Protein AF-A0A315A3I0-F1 (afdb_monomer_lite)

InterPro domains:
  IPR008630 Glycosyltransferase 34 [PF05637] (79-125)
  IPR008630 Glycosyltransferase 34 [PTHR31311] (45-131)

Organism: NCBI:txid2094558

Radius of gyration: 23.7 Å; chains: 1; bounding box: 57×62×40 Å

Secondary structure (DSSP, 8-state):
-HHHHHHHHHHHH-TTS-GGGTT----S-SS--GGG------GGG-TT----TTSS---SHHHHHHHHHHH-HHHHSSS---EEEEE--SSPPSSTTHHHHHHHHHHHHHHHHHHHT-EEEEE-S-S-GGG---

Sequence (134 aa):
MALSLVWALLTFINPSASIDNIITWSTGGCGPDLGSDQSKPTFYDDPNLNYAFGEEPMKDWDLKRKEWLKLHPSFAASEEKVLLVTGSQPNVCKNPVGDHLQLMLFKNKVDYCRIHGHVIFYNNVLLNQKGTGS

Structure (mmCIF, N/CA/C/O backbone):
data_AF-A0A315A3I0-F1
#
_entry.id   AF-A0A315A3I0-F1
#
loop_
_atom_site.group_PDB
_atom_site.id
_atom_site.type_symbol
_atom_site.label_atom_id
_atom_site.label_alt_id
_atom_site.label_comp_id
_atom_site.label_asym_id
_atom_site.label_entity_id
_atom_site.label_seq_id
_atom_site.pdbx_PDB_ins_code
_atom_site.Cartn_x
_atom_site.Cartn_y
_atom_site.Cartn_z
_atom_site.occupancy
_atom_site.B_iso_or_equiv
_atom_site.auth_seq_id
_atom_site.auth_comp_id
_atom_site.auth_asym_id
_atom_site.auth_atom_id
_atom_site.pdbx_PDB_model_num
ATOM 1 N N . MET A 1 1 ? 34.969 -39.189 -12.396 1.00 59.34 1 MET A N 1
ATOM 2 C CA . MET A 1 1 ? 34.058 -38.101 -12.825 1.00 59.34 1 MET A CA 1
ATOM 3 C C . MET A 1 1 ? 32.671 -38.579 -13.268 1.00 59.34 1 MET A C 1
ATOM 5 O O . MET A 1 1 ? 31.729 -37.834 -13.062 1.00 59.34 1 MET A O 1
ATOM 9 N N . ALA A 1 2 ? 32.489 -39.804 -13.787 1.00 57.84 2 ALA A N 1
ATOM 10 C CA . ALA A 1 2 ? 31.156 -40.306 -14.167 1.00 57.84 2 ALA A CA 1
ATOM 11 C C . ALA A 1 2 ? 30.232 -40.642 -12.970 1.00 57.84 2 ALA A C 1
ATOM 13 O O . ALA A 1 2 ? 29.044 -40.348 -13.012 1.00 57.84 2 ALA A O 1
ATOM 14 N N . LEU A 1 3 ? 30.775 -41.169 -11.864 1.00 51.34 3 LEU A N 1
ATOM 15 C CA . LEU A 1 3 ? 29.993 -41.526 -10.664 1.00 51.34 3 LEU A CA 1
ATOM 16 C C . LEU A 1 3 ? 29.330 -40.319 -9.970 1.00 51.34 3 LEU A C 1
ATOM 18 O O . LEU A 1 3 ? 28.240 -40.451 -9.425 1.00 51.34 3 LEU A O 1
ATOM 22 N N . SER A 1 4 ? 29.943 -39.131 -10.043 1.00 58.16 4 SER A N 1
ATOM 23 C CA . SER A 1 4 ? 29.395 -37.908 -9.433 1.00 58.16 4 SER A CA 1
ATOM 24 C C . SER A 1 4 ? 28.183 -37.359 -10.194 1.00 58.16 4 SER A C 1
ATOM 26 O O . SER A 1 4 ? 27.283 -36.792 -9.583 1.00 58.16 4 SER A O 1
ATOM 28 N N . LEU A 1 5 ? 28.142 -37.544 -11.520 1.00 59.03 5 LEU A N 1
ATOM 29 C CA . LEU A 1 5 ? 27.024 -37.114 -12.366 1.00 59.03 5 LEU A CA 1
ATOM 30 C C . LEU A 1 5 ? 25.819 -38.049 -12.225 1.00 59.03 5 LEU A C 1
ATOM 32 O O . LEU A 1 5 ? 24.686 -37.582 -12.187 1.00 59.03 5 LEU A O 1
ATOM 36 N N . VAL A 1 6 ? 26.060 -39.355 -12.079 1.00 63.19 6 VAL A N 1
ATOM 37 C CA . VAL A 1 6 ? 24.994 -40.340 -11.838 1.00 63.19 6 VAL A CA 1
ATOM 38 C C . VAL A 1 6 ? 24.330 -40.102 -10.480 1.00 63.19 6 VAL A C 1
ATOM 40 O O . VAL A 1 6 ? 23.108 -40.151 -10.388 1.00 63.19 6 VAL A O 1
ATOM 43 N N . TRP A 1 7 ? 25.100 -39.761 -9.440 1.00 56.69 7 TRP A N 1
ATOM 44 C CA . TRP A 1 7 ? 24.525 -39.447 -8.128 1.00 56.69 7 TRP A CA 1
ATOM 45 C C . TRP A 1 7 ? 23.700 -38.151 -8.139 1.00 56.69 7 TRP A C 1
ATOM 47 O O . TRP A 1 7 ? 22.605 -38.124 -7.582 1.00 56.69 7 TRP A O 1
ATOM 57 N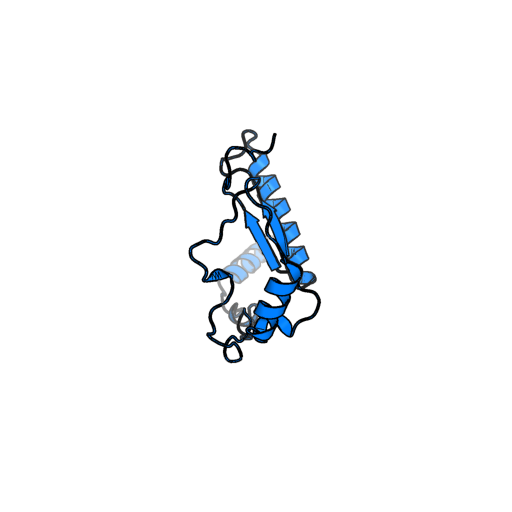 N . ALA A 1 8 ? 24.166 -37.122 -8.856 1.00 61.97 8 ALA A N 1
ATOM 58 C CA . ALA A 1 8 ? 23.410 -35.885 -9.048 1.00 61.97 8 ALA A CA 1
ATOM 59 C C . ALA A 1 8 ? 22.112 -36.106 -9.852 1.00 61.97 8 ALA A C 1
ATOM 61 O O . ALA A 1 8 ? 21.084 -35.516 -9.531 1.00 61.97 8 ALA A O 1
ATOM 62 N N . LEU A 1 9 ? 22.110 -36.990 -10.858 1.00 59.50 9 LEU A N 1
ATOM 63 C CA . LEU A 1 9 ? 20.886 -37.353 -11.587 1.00 59.50 9 LEU A CA 1
ATOM 64 C C . LEU A 1 9 ? 19.908 -38.173 -10.734 1.00 59.50 9 LEU A C 1
ATOM 66 O O . LEU A 1 9 ? 18.699 -37.983 -10.845 1.00 59.50 9 LEU A O 1
ATOM 70 N N . LEU A 1 10 ? 20.401 -39.037 -9.844 1.00 56.16 10 LEU A N 1
ATOM 71 C CA . LEU A 1 10 ? 19.547 -39.825 -8.948 1.00 56.16 10 LEU A CA 1
ATOM 72 C C . LEU A 1 10 ? 18.834 -38.959 -7.895 1.00 56.16 10 LEU A C 1
ATOM 74 O O . LEU A 1 10 ? 17.729 -39.311 -7.486 1.00 56.16 10 LEU A O 1
ATOM 78 N N . THR A 1 11 ? 19.387 -37.798 -7.518 1.00 56.81 11 THR A N 1
ATOM 79 C CA . THR A 1 11 ? 18.670 -36.826 -6.668 1.00 56.81 11 THR A CA 1
ATOM 80 C C . THR A 1 11 ? 17.522 -36.106 -7.384 1.00 56.81 11 THR A C 1
ATOM 82 O O . THR A 1 11 ? 16.619 -35.621 -6.711 1.00 56.81 11 THR A O 1
ATOM 85 N N . PHE A 1 12 ? 17.495 -36.074 -8.724 1.00 58.22 12 PHE A N 1
ATOM 86 C CA . PHE A 1 12 ? 16.367 -35.510 -9.487 1.00 58.22 12 PHE A CA 1
ATOM 87 C C . PHE A 1 12 ? 15.210 -36.500 -9.689 1.00 58.22 12 PHE A C 1
ATOM 89 O O . PHE A 1 12 ? 14.087 -36.072 -9.940 1.00 58.22 12 PHE A O 1
ATOM 96 N N . ILE A 1 13 ? 15.461 -37.810 -9.587 1.00 59.78 13 ILE A N 1
ATOM 97 C CA . ILE A 1 13 ? 14.469 -38.863 -9.884 1.00 59.78 13 ILE A CA 1
ATOM 98 C C . ILE A 1 13 ? 13.759 -39.359 -8.608 1.00 59.78 13 ILE A C 1
ATOM 100 O O . ILE A 1 13 ? 12.801 -40.121 -8.695 1.00 59.78 13 ILE A O 1
ATOM 104 N N . ASN A 1 14 ? 14.174 -38.907 -7.418 1.00 50.38 14 ASN A N 1
ATOM 105 C CA . ASN A 1 14 ? 13.582 -39.333 -6.150 1.00 50.38 14 ASN A CA 1
ATOM 106 C C . ASN A 1 14 ? 12.799 -38.187 -5.473 1.00 50.38 14 ASN A C 1
ATOM 108 O O . ASN A 1 14 ? 13.341 -37.499 -4.606 1.00 50.38 14 ASN A O 1
ATOM 112 N N . PRO A 1 15 ? 11.519 -37.958 -5.825 1.00 52.09 15 PRO A N 1
ATOM 113 C CA . PRO A 1 15 ? 10.687 -36.911 -5.233 1.00 52.09 15 PRO A CA 1
ATOM 114 C C . PRO A 1 15 ? 10.131 -37.326 -3.858 1.00 52.09 15 PRO A C 1
ATOM 116 O O . PRO A 1 15 ? 9.033 -36.926 -3.487 1.00 52.09 15 PRO A O 1
ATOM 119 N N . SER A 1 16 ? 10.848 -38.159 -3.094 1.00 52.62 16 SER A N 1
ATOM 120 C CA . SER A 1 16 ? 10.403 -38.604 -1.767 1.00 52.62 16 SER A CA 1
ATOM 121 C C . SER A 1 16 ? 10.894 -37.706 -0.629 1.00 52.62 16 SER A C 1
ATOM 123 O O . SER A 1 16 ? 10.594 -37.974 0.534 1.00 52.62 16 SER A O 1
ATOM 125 N N . ALA A 1 17 ? 11.631 -36.633 -0.928 1.00 47.06 17 ALA A N 1
ATOM 126 C CA . ALA A 1 17 ? 11.750 -35.527 0.009 1.00 47.06 17 ALA A CA 1
ATOM 127 C C . ALA A 1 17 ? 10.414 -34.779 -0.022 1.00 47.06 17 ALA A C 1
ATOM 129 O O . ALA A 1 17 ? 10.218 -33.898 -0.851 1.00 47.06 17 ALA A O 1
ATOM 130 N N . SER A 1 18 ? 9.490 -35.220 0.834 1.00 51.19 18 SER A N 1
ATOM 131 C CA . SER A 1 18 ? 8.208 -34.590 1.146 1.00 51.19 18 SER A CA 1
ATOM 132 C C . SER A 1 18 ? 8.353 -33.063 1.169 1.00 51.19 18 SER A C 1
ATOM 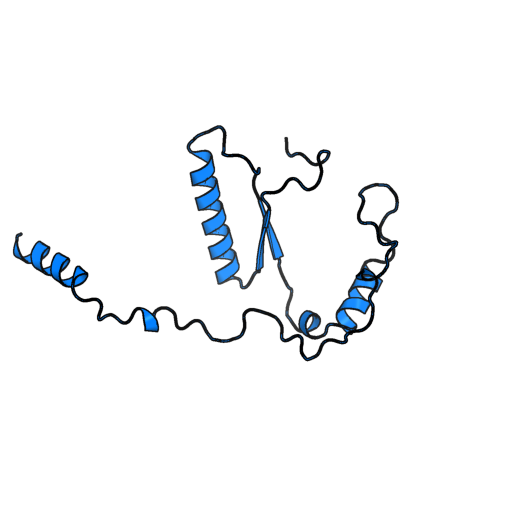134 O O . SER A 1 18 ? 8.775 -32.468 2.162 1.00 51.19 18 SER A O 1
ATOM 136 N N . ILE A 1 19 ? 8.029 -32.431 0.036 1.00 50.25 19 ILE A N 1
ATOM 137 C CA . ILE A 1 19 ? 7.890 -30.975 -0.087 1.00 50.25 19 ILE A CA 1
ATOM 138 C C . ILE A 1 19 ? 6.778 -30.498 0.861 1.00 50.25 19 ILE A C 1
ATOM 140 O O . ILE A 1 19 ? 6.815 -29.363 1.333 1.00 50.25 19 ILE A O 1
ATOM 144 N N . ASP A 1 20 ? 5.865 -31.400 1.232 1.00 45.41 20 ASP A N 1
ATOM 145 C CA . ASP A 1 20 ? 4.781 -31.170 2.187 1.00 45.41 20 ASP A CA 1
ATOM 146 C C . ASP A 1 20 ? 5.283 -30.694 3.564 1.00 45.41 20 ASP A C 1
ATOM 148 O O . ASP A 1 20 ? 4.591 -29.929 4.226 1.00 45.41 20 ASP A O 1
ATOM 152 N N . ASN A 1 21 ? 6.508 -31.056 3.973 1.00 47.28 21 ASN A N 1
ATOM 153 C CA . ASN A 1 21 ? 7.081 -30.641 5.263 1.00 47.28 21 ASN A CA 1
ATOM 154 C C . ASN A 1 21 ? 7.876 -29.322 5.213 1.00 47.28 21 ASN A C 1
ATOM 156 O O . ASN A 1 21 ? 8.216 -28.774 6.262 1.00 47.28 21 ASN A O 1
ATOM 160 N N . ILE A 1 22 ? 8.213 -28.806 4.024 1.00 47.66 22 ILE A N 1
ATOM 161 C CA . ILE A 1 22 ? 8.946 -27.528 3.885 1.00 47.66 22 ILE A CA 1
ATOM 162 C C . ILE A 1 22 ? 7.982 -26.341 4.012 1.00 47.66 22 ILE A C 1
ATOM 164 O O . ILE A 1 22 ? 8.384 -25.239 4.390 1.00 47.66 22 ILE A O 1
ATOM 168 N N . ILE A 1 23 ? 6.697 -26.574 3.749 1.00 47.94 23 ILE A N 1
ATOM 169 C CA . ILE A 1 23 ? 5.638 -25.579 3.861 1.00 47.94 23 ILE A CA 1
ATOM 170 C C . ILE A 1 23 ? 4.584 -26.087 4.846 1.00 47.94 23 ILE A C 1
ATOM 172 O O . ILE A 1 23 ? 3.404 -26.194 4.526 1.00 47.94 23 ILE A O 1
ATOM 176 N N . THR A 1 24 ? 4.980 -26.338 6.095 1.00 38.12 24 THR A N 1
ATOM 177 C CA . THR A 1 24 ? 4.019 -26.204 7.195 1.00 38.12 24 THR A CA 1
ATOM 178 C C . THR A 1 24 ? 3.730 -24.711 7.338 1.00 38.12 24 THR A C 1
ATOM 180 O O . THR A 1 24 ? 4.266 -24.029 8.213 1.00 38.12 24 THR A O 1
ATOM 183 N N . TRP A 1 25 ? 2.937 -24.150 6.420 1.00 47.56 25 TRP A N 1
ATOM 184 C CA . TRP A 1 25 ? 2.286 -22.878 6.682 1.00 47.56 25 TRP A CA 1
ATOM 185 C C . TRP A 1 25 ? 1.444 -23.107 7.924 1.00 47.56 25 TRP A C 1
ATOM 187 O O . TRP A 1 25 ? 0.546 -23.947 7.926 1.00 47.56 25 TRP A O 1
ATOM 197 N N . SER A 1 26 ? 1.794 -22.408 9.003 1.00 47.59 26 SER A N 1
ATOM 198 C CA . SER A 1 26 ? 0.931 -22.308 10.166 1.00 47.59 26 SER A CA 1
ATOM 199 C C . SER A 1 26 ? -0.461 -21.975 9.638 1.00 47.59 26 SER A C 1
ATOM 201 O O . SER A 1 26 ? -0.651 -20.925 9.030 1.00 47.59 26 SER A O 1
ATOM 203 N N . THR A 1 27 ? -1.427 -22.872 9.823 1.00 44.31 27 THR A N 1
ATOM 204 C CA . THR A 1 27 ? -2.838 -22.651 9.480 1.00 44.31 27 THR A CA 1
ATOM 205 C C . THR A 1 27 ? -3.486 -21.647 10.440 1.00 44.31 27 THR A C 1
ATOM 207 O O . THR A 1 27 ? -4.683 -21.715 10.706 1.00 44.31 27 THR A O 1
ATOM 210 N N . GLY A 1 28 ? -2.703 -20.721 11.002 1.00 46.44 28 GLY A N 1
ATOM 211 C CA . GLY A 1 28 ? -3.231 -19.484 11.543 1.00 46.44 28 GLY A CA 1
ATOM 212 C C . GLY A 1 28 ? -3.751 -18.689 10.358 1.00 46.44 28 GLY A C 1
ATOM 213 O O . GLY A 1 28 ? -2.973 -18.322 9.479 1.00 46.44 28 GLY A O 1
ATOM 214 N N . GLY A 1 29 ? -5.071 -18.511 10.290 1.00 49.25 29 GLY A N 1
ATOM 215 C CA . GLY A 1 29 ? -5.721 -17.785 9.206 1.00 49.25 29 GLY A CA 1
ATOM 216 C C . GLY A 1 29 ? -4.981 -16.485 8.900 1.00 49.25 29 GLY A C 1
ATOM 217 O O . GLY A 1 29 ? -4.634 -15.721 9.799 1.00 49.25 29 GLY A O 1
ATOM 218 N N . CYS A 1 30 ? -4.694 -16.256 7.620 1.00 58.88 30 CYS A N 1
ATOM 219 C CA . CYS A 1 30 ? -4.026 -15.047 7.167 1.00 58.88 30 CYS A CA 1
ATOM 220 C C . CYS A 1 30 ? -5.044 -13.894 7.206 1.00 58.88 30 CYS A C 1
ATOM 222 O O . CYS A 1 30 ? -5.670 -13.580 6.198 1.00 58.88 30 CYS A O 1
ATOM 224 N N . GLY A 1 31 ? -5.275 -13.316 8.385 1.00 66.25 31 GLY A N 1
ATOM 225 C CA . GLY A 1 31 ? -6.205 -12.204 8.570 1.00 66.25 31 GLY A CA 1
ATOM 226 C C . GLY A 1 31 ? -6.729 -12.075 10.004 1.00 66.25 31 GLY A C 1
ATOM 227 O O . GLY A 1 31 ? -6.616 -13.018 10.787 1.00 66.25 31 GLY A O 1
ATOM 228 N N . PRO A 1 32 ? -7.282 -10.906 10.369 1.00 72.19 32 PRO A N 1
ATOM 229 C CA . PRO A 1 32 ? -7.947 -10.725 11.654 1.00 72.19 32 PRO A CA 1
ATOM 230 C C . PRO A 1 32 ? -9.241 -11.552 11.721 1.00 72.19 32 PRO A C 1
ATOM 232 O O . PRO A 1 32 ? -9.967 -11.658 10.733 1.00 72.19 32 PRO A O 1
ATOM 235 N N . ASP A 1 33 ? -9.539 -12.120 12.892 1.00 79.62 33 ASP A N 1
ATOM 236 C CA . ASP A 1 33 ? -10.824 -12.776 13.149 1.00 79.62 33 ASP A CA 1
ATOM 237 C C . ASP A 1 33 ? -11.929 -11.724 13.299 1.00 79.62 33 ASP A C 1
ATOM 239 O O . ASP A 1 33 ? -12.036 -11.036 14.318 1.00 79.62 33 ASP A O 1
ATOM 243 N N . LEU A 1 34 ? -12.753 -11.604 12.260 1.00 83.44 34 LEU A N 1
ATOM 244 C CA . LEU A 1 34 ? -13.827 -10.618 12.175 1.00 83.44 34 LEU A CA 1
ATOM 245 C C . LEU A 1 34 ? -15.041 -10.966 13.051 1.00 83.44 34 LEU A C 1
ATOM 247 O O . LEU A 1 34 ? -15.951 -10.150 13.161 1.00 83.44 34 LEU A O 1
ATOM 251 N N . GLY A 1 35 ? -15.087 -12.145 13.688 1.00 82.25 35 GLY A N 1
ATOM 252 C CA . GLY A 1 35 ? -16.250 -12.597 14.465 1.00 82.25 35 GLY A CA 1
ATOM 253 C C . GLY A 1 35 ? -16.618 -11.706 15.661 1.00 82.25 35 GLY A C 1
ATOM 254 O O . GLY A 1 35 ? -17.730 -11.795 16.176 1.00 82.25 35 GLY A O 1
ATOM 255 N N . SER A 1 36 ? -15.702 -10.832 16.089 1.00 82.50 36 SER A N 1
ATOM 256 C CA . SER A 1 36 ? -15.910 -9.862 17.172 1.00 82.50 36 SER A CA 1
ATOM 257 C C . SER A 1 36 ? -16.354 -8.467 16.703 1.00 82.50 36 SER A C 1
ATOM 259 O O . SER A 1 36 ? -16.663 -7.615 17.541 1.00 82.50 36 SER A O 1
ATOM 261 N N . ASP A 1 37 ? -16.416 -8.227 15.390 1.00 89.12 37 ASP A N 1
ATOM 262 C CA . ASP A 1 37 ? -16.732 -6.917 14.824 1.00 89.12 37 ASP A CA 1
ATOM 263 C C . ASP A 1 37 ? -18.245 -6.663 14.740 1.00 89.12 37 ASP A C 1
ATOM 265 O O . ASP A 1 37 ? -19.055 -7.551 14.468 1.00 89.12 37 ASP A O 1
ATOM 269 N N . GLN A 1 38 ? -18.649 -5.415 14.985 1.00 88.69 38 GLN A N 1
ATOM 270 C CA . GLN A 1 38 ? -20.048 -4.991 14.939 1.00 88.69 38 GLN A CA 1
ATOM 271 C C . GLN A 1 38 ? -20.421 -4.504 13.537 1.00 88.69 38 GLN A C 1
ATOM 273 O O . GLN A 1 38 ? -19.839 -3.545 13.039 1.00 88.69 38 GLN A O 1
ATOM 278 N N . SER A 1 39 ? -21.486 -5.060 12.955 1.00 85.62 39 SER A N 1
ATOM 279 C CA . SER A 1 39 ? -22.037 -4.651 11.652 1.00 85.62 39 SER A CA 1
ATOM 280 C C . SER A 1 39 ? -22.860 -3.348 11.714 1.00 85.62 39 SER A C 1
ATOM 282 O O . SER A 1 39 ? -23.979 -3.280 11.199 1.00 85.62 39 SER A O 1
ATOM 284 N N . LYS A 1 40 ? -22.367 -2.329 12.424 1.00 90.75 40 LYS A N 1
ATOM 285 C CA . LYS A 1 40 ? -23.021 -1.014 12.509 1.00 90.75 40 LYS A CA 1
ATOM 286 C C . LYS A 1 40 ? -22.531 -0.111 11.376 1.00 90.75 40 LYS A C 1
ATOM 288 O O . LYS A 1 40 ? -21.348 -0.181 11.049 1.00 90.75 40 LYS A O 1
ATOM 293 N N . PRO A 1 41 ? -23.399 0.759 10.828 1.00 90.50 41 PRO A N 1
ATOM 294 C CA . PRO A 1 41 ? -22.979 1.716 9.818 1.00 90.50 41 PRO A CA 1
ATOM 295 C C . PRO A 1 41 ? -21.901 2.641 10.390 1.00 90.50 41 PRO A C 1
ATOM 297 O O . PRO A 1 41 ? -21.972 3.089 11.539 1.00 90.50 41 PRO A O 1
ATOM 300 N N . THR A 1 42 ? -20.896 2.904 9.573 1.00 91.94 42 THR A N 1
ATOM 301 C CA . THR A 1 42 ? -19.764 3.781 9.850 1.00 91.94 42 THR A CA 1
ATOM 302 C C . THR A 1 42 ? -19.801 4.972 8.903 1.00 91.94 42 THR A C 1
ATOM 304 O O . THR A 1 42 ? -20.616 5.030 7.986 1.00 91.94 42 THR A O 1
ATOM 307 N N . PHE A 1 43 ? -18.891 5.933 9.077 1.00 89.44 43 PHE A N 1
ATOM 308 C CA . PHE A 1 43 ? -18.821 7.060 8.146 1.00 89.44 43 PHE A CA 1
ATOM 309 C C . PHE A 1 43 ? -18.472 6.622 6.706 1.00 89.44 43 PHE A C 1
ATOM 311 O O . PHE A 1 43 ? -18.761 7.374 5.786 1.00 89.44 43 PHE A O 1
ATOM 318 N N . TYR A 1 44 ? -17.885 5.428 6.502 1.00 90.31 44 TYR A N 1
ATOM 319 C CA . TYR A 1 44 ? -17.636 4.856 5.169 1.00 90.31 44 TYR A CA 1
ATOM 320 C C . TYR A 1 44 ? -18.923 4.490 4.417 1.00 90.31 44 TYR A C 1
ATOM 322 O O . TYR A 1 44 ? -18.882 4.344 3.199 1.00 90.31 44 TYR A O 1
ATOM 330 N N . ASP A 1 45 ? -20.049 4.357 5.122 1.00 91.25 45 ASP A N 1
ATOM 331 C CA . ASP A 1 45 ? -21.357 4.039 4.543 1.00 91.25 45 ASP A CA 1
ATOM 332 C C . ASP A 1 45 ? -22.146 5.302 4.135 1.00 91.25 45 ASP A C 1
ATOM 334 O O . ASP A 1 45 ? -23.273 5.201 3.648 1.00 91.25 45 ASP A O 1
ATOM 338 N N . ASP A 1 46 ? -21.583 6.502 4.339 1.00 90.25 46 ASP A N 1
ATOM 339 C CA . ASP A 1 46 ? -22.209 7.765 3.939 1.00 90.25 46 ASP A CA 1
ATOM 340 C C . ASP A 1 46 ? -22.121 7.953 2.412 1.00 90.25 46 ASP A C 1
ATOM 342 O O . ASP A 1 46 ? -21.017 8.071 1.873 1.00 90.25 46 ASP A O 1
ATOM 346 N N . PRO A 1 47 ? -23.256 8.043 1.689 1.00 89.94 47 PRO A N 1
ATOM 347 C CA . PRO A 1 47 ? -23.251 8.247 0.240 1.00 89.94 47 PRO A CA 1
ATOM 348 C C . PRO A 1 47 ? -22.672 9.604 -0.186 1.00 89.94 47 PRO A C 1
ATOM 350 O O . PRO A 1 47 ? -22.348 9.781 -1.359 1.00 89.94 47 PRO A O 1
ATOM 353 N N . ASN A 1 48 ? -22.545 10.562 0.736 1.00 87.19 48 ASN A N 1
ATOM 354 C CA . ASN A 1 48 ? -21.970 11.880 0.466 1.00 87.19 48 ASN A CA 1
ATOM 355 C C . ASN A 1 48 ? -20.460 11.938 0.740 1.00 87.19 48 ASN A C 1
ATOM 357 O O . ASN A 1 48 ? -19.846 12.994 0.571 1.00 87.19 48 ASN A O 1
ATOM 361 N N . LEU A 1 49 ? -19.848 10.835 1.182 1.00 86.94 49 LEU A N 1
ATOM 362 C CA . LEU A 1 49 ? -18.422 10.788 1.468 1.00 86.94 49 LEU A CA 1
ATOM 363 C C . LEU A 1 49 ? -17.601 10.956 0.184 1.00 86.94 49 LEU A C 1
ATOM 365 O O . LEU A 1 49 ? -17.686 10.147 -0.738 1.00 86.94 49 LEU A O 1
ATOM 369 N N . ASN A 1 50 ? -16.752 11.984 0.151 1.00 82.19 50 ASN A N 1
ATOM 370 C CA . ASN A 1 50 ? -15.868 12.272 -0.973 1.00 82.19 50 ASN A CA 1
ATOM 371 C C . ASN A 1 50 ? -14.392 12.215 -0.539 1.00 82.19 50 ASN A C 1
ATOM 373 O O . ASN A 1 50 ? -14.010 12.763 0.495 1.00 82.19 50 ASN A O 1
ATOM 377 N N . TYR A 1 51 ? -13.560 11.556 -1.350 1.00 78.12 51 TYR A N 1
ATOM 378 C CA . TYR A 1 51 ? -12.105 11.448 -1.173 1.00 78.12 51 TYR A CA 1
ATOM 379 C C . TYR A 1 51 ? -11.312 12.344 -2.138 1.00 78.12 51 TYR A C 1
ATOM 381 O O . TYR A 1 51 ? -10.089 12.222 -2.238 1.00 78.12 51 TYR A O 1
ATOM 389 N N . ALA A 1 52 ? -11.988 13.218 -2.886 1.00 77.62 52 ALA A N 1
ATOM 390 C CA . ALA A 1 52 ? -11.366 14.116 -3.843 1.00 77.62 52 ALA A CA 1
ATOM 391 C C . ALA A 1 52 ? -10.389 15.071 -3.148 1.00 77.62 52 ALA A C 1
ATOM 393 O O . ALA A 1 52 ? -10.715 15.779 -2.196 1.00 77.62 52 ALA A O 1
ATOM 394 N N . PHE A 1 53 ? -9.166 15.119 -3.667 1.00 72.81 53 PHE A N 1
ATOM 395 C CA . PHE A 1 53 ? -8.152 16.049 -3.197 1.00 72.81 53 PHE A CA 1
ATOM 396 C C . PHE A 1 53 ? -8.496 17.479 -3.647 1.00 72.81 53 PHE A C 1
ATOM 398 O O . PHE A 1 53 ? -8.508 17.757 -4.846 1.00 72.81 53 PHE A O 1
ATOM 405 N N . GLY A 1 54 ? -8.705 18.393 -2.692 1.00 67.00 54 GLY A N 1
ATOM 406 C CA . GLY A 1 54 ? -8.719 19.844 -2.932 1.00 67.00 54 GLY A CA 1
ATOM 407 C C . GLY A 1 54 ? -10.081 20.547 -2.975 1.00 67.00 54 GLY A C 1
ATOM 408 O O . GLY A 1 54 ? -10.089 21.759 -3.162 1.00 67.00 54 GLY A O 1
ATOM 409 N N . GLU A 1 55 ? -11.202 19.844 -2.792 1.00 74.56 55 GLU A N 1
ATOM 410 C CA . GLU A 1 55 ? -12.525 20.481 -2.656 1.00 74.56 55 GLU A CA 1
ATOM 411 C C . GLU A 1 55 ? -12.816 20.809 -1.189 1.00 74.56 55 GLU A C 1
ATOM 413 O O . GLU A 1 55 ? -12.618 21.940 -0.746 1.00 74.56 55 GLU A O 1
ATOM 418 N N . GLU A 1 56 ? -13.203 19.798 -0.411 1.00 80.81 56 GLU A N 1
ATOM 419 C CA . GLU A 1 56 ? -13.403 19.919 1.027 1.00 80.81 56 GLU A CA 1
ATOM 420 C C . GLU A 1 56 ? -12.451 18.986 1.781 1.00 80.81 56 GLU A C 1
ATOM 422 O O . GLU A 1 56 ? -12.380 17.791 1.482 1.00 80.81 56 GLU A O 1
ATOM 427 N N . PRO A 1 57 ? -11.694 19.494 2.770 1.00 82.62 57 PRO A N 1
ATOM 428 C CA . PRO A 1 57 ? -10.827 18.647 3.570 1.00 82.62 57 PRO A CA 1
ATOM 429 C C . PRO A 1 57 ? -11.661 17.715 4.455 1.00 82.62 57 PRO A C 1
ATOM 431 O O . PRO A 1 57 ? -12.651 18.127 5.063 1.00 82.62 57 PRO A O 1
ATOM 434 N N . MET A 1 58 ? -11.208 16.467 4.594 1.00 85.31 58 MET A N 1
ATOM 435 C CA . MET A 1 58 ? -11.773 15.519 5.553 1.00 85.31 58 MET A CA 1
ATOM 436 C C . MET A 1 58 ? -11.681 16.092 6.972 1.00 85.31 58 MET A C 1
ATOM 438 O O . MET A 1 58 ? -10.590 16.233 7.526 1.00 85.31 58 MET A O 1
ATOM 442 N N . LYS A 1 59 ? -12.833 16.393 7.572 1.00 88.75 59 LYS A N 1
ATOM 443 C CA . LYS A 1 59 ? -12.921 16.860 8.961 1.00 88.75 59 LYS A CA 1
ATOM 444 C C . LYS A 1 59 ? -12.963 15.687 9.935 1.00 88.75 59 LYS A C 1
ATOM 446 O O . LYS A 1 59 ? -13.512 14.628 9.610 1.00 88.75 59 LYS A O 1
ATOM 451 N N . ASP A 1 60 ? -12.402 15.911 11.122 1.00 92.19 60 ASP A N 1
ATOM 452 C CA . ASP A 1 60 ? -12.486 15.029 12.293 1.00 92.19 60 ASP A CA 1
ATOM 453 C C . ASP A 1 60 ? -12.049 13.578 12.032 1.00 92.19 60 ASP A C 1
ATOM 455 O O . ASP A 1 60 ?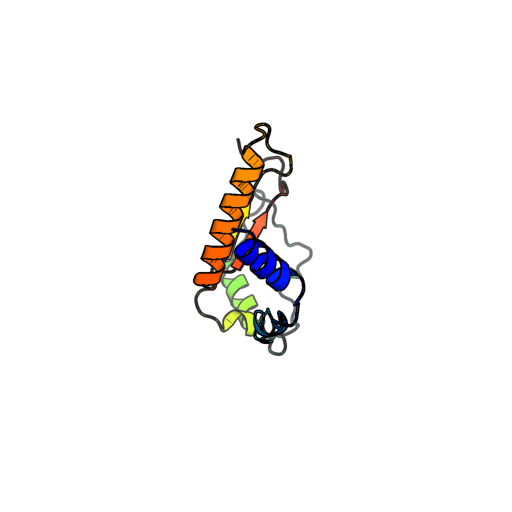 -12.630 12.624 12.553 1.00 92.19 60 ASP A O 1
ATOM 459 N N . TRP A 1 61 ? -11.006 13.401 11.214 1.00 91.19 61 TRP A N 1
ATOM 460 C CA . TRP A 1 61 ? -10.485 12.082 10.841 1.00 91.19 61 TRP A CA 1
ATOM 461 C C . TRP A 1 61 ? -10.125 11.215 12.053 1.00 91.19 61 TRP A C 1
ATOM 463 O O . TRP A 1 61 ? -10.478 10.037 12.096 1.00 91.19 61 TRP A O 1
ATOM 473 N N . ASP A 1 62 ? -9.481 11.796 13.065 1.00 93.44 62 ASP A N 1
ATOM 474 C CA . ASP A 1 62 ? -9.070 11.061 14.264 1.00 93.44 62 ASP A CA 1
ATOM 475 C C . ASP A 1 62 ? -10.271 10.524 15.052 1.00 93.44 62 ASP A C 1
ATOM 477 O O . ASP A 1 62 ? -10.242 9.389 15.539 1.00 93.44 62 ASP A O 1
ATOM 481 N N . LEU A 1 63 ? -11.352 11.310 15.141 1.00 94.75 63 LEU A N 1
ATOM 482 C CA . LEU A 1 63 ? -12.596 10.889 15.784 1.00 94.75 63 LEU A CA 1
ATOM 483 C C . LEU A 1 63 ? -13.246 9.750 14.994 1.00 94.75 63 LEU A C 1
ATOM 485 O O . LEU A 1 63 ? -13.521 8.695 15.568 1.00 94.75 63 LEU A O 1
ATOM 489 N N . LYS A 1 64 ? -13.393 9.923 13.675 1.00 93.38 64 LYS A N 1
ATOM 490 C CA . LYS A 1 64 ? -13.935 8.905 12.761 1.00 93.38 64 LYS A CA 1
ATOM 491 C C . LYS A 1 64 ? -13.155 7.593 12.840 1.00 93.38 64 LYS A C 1
ATOM 493 O O . LYS A 1 64 ? -13.744 6.520 12.966 1.00 93.38 64 LYS A O 1
ATOM 498 N N . ARG A 1 65 ? -11.820 7.665 12.842 1.00 92.56 65 ARG A N 1
ATOM 499 C CA . ARG A 1 65 ? -10.938 6.497 12.982 1.00 92.56 65 ARG A CA 1
ATOM 500 C C . ARG A 1 65 ? -11.122 5.813 14.336 1.00 92.56 65 ARG A C 1
ATOM 502 O O . ARG A 1 65 ? -11.179 4.585 14.397 1.00 92.56 65 ARG A O 1
ATOM 509 N N . LYS A 1 66 ? -11.224 6.583 15.423 1.00 92.50 66 LYS A N 1
ATOM 510 C CA . LYS A 1 66 ? -11.450 6.048 16.775 1.00 92.50 66 LYS A CA 1
ATOM 511 C C . LYS A 1 66 ? -12.802 5.345 16.890 1.00 92.50 66 LYS A C 1
ATOM 513 O O . LYS A 1 66 ? -12.880 4.294 17.518 1.00 92.50 66 LYS A O 1
ATOM 518 N N . GLU A 1 67 ? -13.856 5.912 16.312 1.00 93.62 67 GLU A N 1
ATOM 519 C CA . GLU A 1 67 ? -15.190 5.301 16.287 1.00 93.62 67 GLU A CA 1
ATOM 520 C C . GLU A 1 67 ? -15.209 4.018 15.462 1.00 93.62 67 GLU A C 1
ATOM 522 O O . GLU A 1 67 ? -15.710 3.000 15.941 1.00 93.62 67 GLU A O 1
ATOM 527 N N . TRP A 1 68 ? -14.575 4.025 14.287 1.00 93.19 68 TRP A N 1
ATOM 528 C CA . TRP A 1 68 ? -14.443 2.831 13.456 1.00 93.19 68 TRP A CA 1
ATOM 529 C C . TRP A 1 68 ? -13.717 1.695 14.196 1.00 93.19 68 TRP A C 1
ATOM 531 O O . TRP A 1 68 ? -14.201 0.565 14.205 1.00 93.19 68 TRP A O 1
ATOM 541 N N . LEU A 1 69 ? -12.620 1.994 14.906 1.00 92.06 69 LEU A N 1
ATOM 542 C CA . LEU A 1 69 ? -11.872 1.000 15.692 1.00 92.06 69 LEU A CA 1
ATOM 543 C C . LEU A 1 69 ? -12.651 0.440 16.891 1.00 92.06 69 LEU A C 1
ATOM 545 O O . LEU A 1 69 ? -12.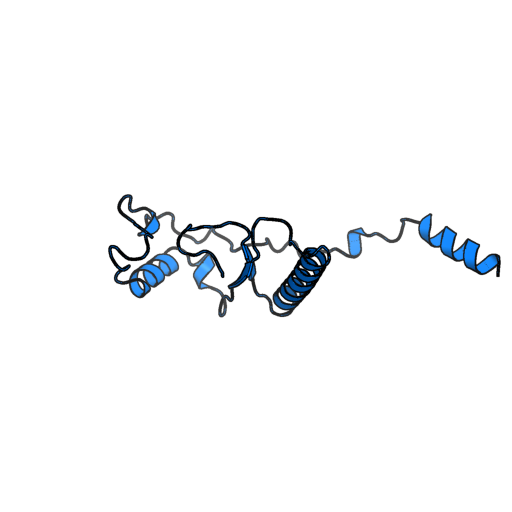427 -0.704 17.271 1.00 92.06 69 LEU A O 1
ATOM 549 N N . LYS A 1 70 ? -13.578 1.206 17.487 1.00 91.94 70 LYS A N 1
ATOM 550 C CA . LYS A 1 70 ? -14.463 0.688 18.550 1.00 91.94 70 LYS A CA 1
ATOM 551 C C . LYS A 1 70 ? -15.441 -0.364 18.028 1.00 91.94 70 LYS A C 1
ATOM 553 O O . LYS A 1 70 ? -15.847 -1.240 18.786 1.00 91.94 70 LYS A O 1
ATOM 558 N N . LEU A 1 71 ? -15.857 -0.232 16.769 1.00 93.06 71 LEU A N 1
ATOM 559 C CA . LEU A 1 71 ? -16.760 -1.174 16.110 1.00 93.06 71 LEU A CA 1
ATOM 560 C C . LEU A 1 71 ? -16.021 -2.399 15.565 1.00 93.06 71 LEU A C 1
ATOM 562 O O . LEU A 1 71 ? -16.645 -3.445 15.430 1.00 93.06 71 LEU A O 1
ATOM 566 N N . HIS A 1 72 ? -14.715 -2.276 15.318 1.00 91.25 72 HIS A N 1
ATOM 567 C CA . HIS A 1 72 ? -13.876 -3.314 14.724 1.00 91.25 72 HIS A CA 1
ATOM 568 C C . HIS A 1 72 ? -12.716 -3.727 15.655 1.00 91.25 72 HIS A C 1
ATOM 570 O O . HIS A 1 72 ? -11.545 -3.448 15.357 1.00 91.25 72 HIS A O 1
ATOM 576 N N . PRO A 1 73 ? -13.003 -4.347 16.819 1.00 89.19 73 PRO A N 1
ATOM 577 C CA . PRO A 1 73 ? -11.982 -4.792 17.766 1.00 89.19 73 PR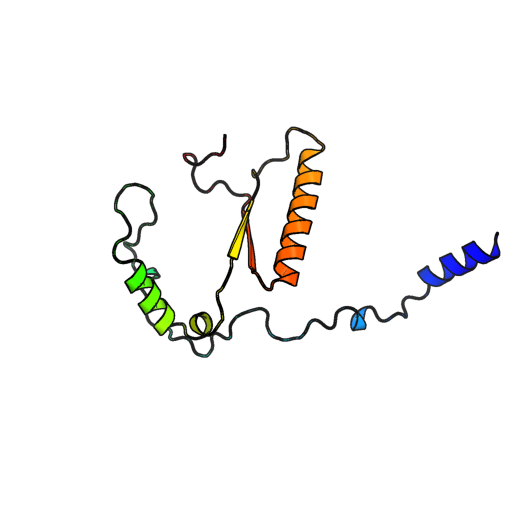O A CA 1
ATOM 578 C C . PRO A 1 73 ? -10.959 -5.760 17.157 1.00 89.19 73 PRO A C 1
ATOM 580 O O . PRO A 1 73 ? -9.798 -5.730 17.580 1.00 89.19 73 PRO A O 1
ATOM 583 N N . SER A 1 74 ? -11.323 -6.533 16.126 1.00 86.94 74 SER A N 1
ATOM 584 C CA . SER A 1 74 ? -10.386 -7.397 15.390 1.00 86.94 74 SER A CA 1
ATOM 585 C C . SER A 1 74 ? -9.210 -6.607 14.788 1.00 86.94 74 SER A C 1
ATOM 587 O O . SER A 1 74 ? -8.078 -7.094 14.677 1.00 86.94 74 SER A O 1
ATOM 589 N N . PHE A 1 75 ? -9.442 -5.329 14.472 1.00 85.00 75 PHE A N 1
ATOM 590 C CA . PHE A 1 75 ? -8.431 -4.414 13.963 1.00 85.00 75 PHE A CA 1
ATOM 591 C C . PHE A 1 75 ? -7.748 -3.586 15.052 1.00 85.00 75 PHE A C 1
ATOM 593 O O . PHE A 1 75 ? -6.639 -3.105 14.803 1.00 85.00 75 PHE A O 1
ATOM 600 N N . ALA A 1 76 ? -8.364 -3.448 16.227 1.00 77.44 76 ALA A N 1
ATOM 601 C CA . ALA A 1 76 ? -7.848 -2.670 17.351 1.00 77.44 76 ALA A CA 1
ATOM 602 C C . ALA A 1 76 ? -6.821 -3.428 18.211 1.00 77.44 76 ALA A C 1
ATOM 604 O O . ALA A 1 76 ? -6.026 -2.796 18.900 1.00 77.44 76 ALA A O 1
ATOM 605 N N . ALA A 1 77 ? -6.839 -4.764 18.177 1.00 63.59 77 ALA A N 1
ATOM 606 C CA . ALA A 1 77 ? -6.132 -5.611 19.138 1.00 63.59 77 ALA A CA 1
ATOM 607 C C . ALA A 1 77 ? -4.621 -5.8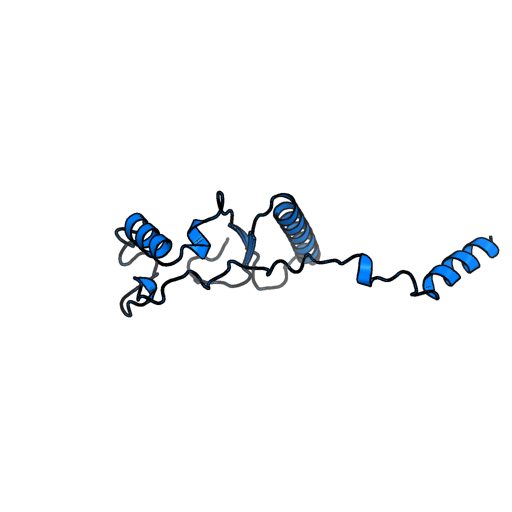17 18.901 1.00 63.59 77 ALA A C 1
ATOM 609 O O . ALA A 1 77 ? -3.995 -6.485 19.719 1.00 63.59 77 ALA A O 1
ATOM 610 N N . SER A 1 78 ? -4.013 -5.295 17.825 1.00 61.06 78 SER A N 1
ATOM 611 C CA . SER A 1 78 ? -2.576 -5.522 17.587 1.00 61.06 78 SER A CA 1
ATOM 612 C C . SER A 1 78 ? -1.700 -4.325 17.936 1.00 61.06 78 SER A C 1
ATOM 614 O O . SER A 1 78 ? -2.118 -3.171 17.838 1.00 61.06 78 SER A O 1
ATOM 616 N N . GLU A 1 79 ? -0.446 -4.650 18.253 1.00 65.69 79 GLU A N 1
ATOM 617 C CA . GLU A 1 79 ? 0.726 -3.776 18.185 1.00 65.69 79 GLU A CA 1
ATOM 618 C C . GLU A 1 79 ? 0.728 -2.920 16.906 1.00 65.69 79 GLU A C 1
ATOM 620 O O . GLU A 1 79 ? 0.022 -3.224 15.941 1.00 65.69 79 GLU A O 1
ATOM 625 N N . GLU A 1 80 ? 1.514 -1.842 16.909 1.00 79.19 80 GLU A N 1
ATOM 626 C CA . GLU A 1 80 ? 1.673 -0.899 15.798 1.00 79.19 80 GLU A CA 1
ATOM 627 C C . GLU A 1 80 ? 1.648 -1.589 14.416 1.00 79.19 80 GLU A C 1
ATOM 629 O O . GLU A 1 80 ? 2.579 -2.287 14.017 1.00 79.19 80 GLU A O 1
ATOM 634 N N . LYS A 1 81 ? 0.543 -1.411 13.675 1.00 84.62 81 LYS A N 1
ATOM 635 C CA . LYS A 1 81 ? 0.361 -2.008 12.345 1.00 84.62 81 LYS A CA 1
ATOM 636 C C . LYS A 1 81 ? 1.052 -1.155 11.295 1.00 84.62 81 LYS A C 1
ATOM 638 O O . LYS A 1 81 ? 0.559 -0.084 10.940 1.00 84.62 81 LYS A O 1
ATOM 643 N N . VAL A 1 82 ? 2.149 -1.665 10.748 1.00 90.12 82 VAL A N 1
ATOM 644 C CA . VAL A 1 82 ? 2.884 -1.014 9.660 1.00 90.12 82 VAL A CA 1
ATOM 645 C C . VAL A 1 82 ? 2.472 -1.607 8.311 1.00 90.12 82 VAL A C 1
ATOM 647 O O . VAL A 1 82 ? 2.586 -2.814 8.081 1.00 90.12 82 VAL A O 1
ATOM 650 N N . LEU A 1 83 ? 2.019 -0.733 7.405 1.00 93.12 83 LEU A N 1
ATOM 651 C CA . LEU A 1 83 ? 1.765 -1.040 5.997 1.00 93.12 83 LEU A CA 1
ATOM 652 C C . LEU A 1 83 ? 2.836 -0.369 5.130 1.00 93.12 83 LEU A C 1
ATOM 654 O O . LEU A 1 83 ? 2.848 0.853 4.977 1.00 93.12 83 LEU A O 1
ATOM 658 N N . LEU A 1 84 ? 3.718 -1.165 4.529 1.00 96.19 84 LEU A N 1
ATOM 659 C CA . LEU A 1 84 ? 4.661 -0.687 3.527 1.00 96.19 84 LEU A CA 1
ATOM 660 C C . LEU A 1 84 ? 3.933 -0.485 2.198 1.00 96.19 84 LEU A C 1
ATOM 662 O O . LEU A 1 84 ? 3.480 -1.445 1.578 1.00 96.19 84 LEU A O 1
ATOM 666 N N . VAL A 1 85 ? 3.880 0.754 1.723 1.00 96.62 85 VAL A N 1
ATOM 667 C CA . VAL A 1 85 ? 3.328 1.085 0.406 1.00 96.62 85 VAL A CA 1
ATOM 668 C C . VAL A 1 85 ? 4.473 1.336 -0.570 1.00 96.62 85 VAL A C 1
ATOM 670 O O . VAL A 1 85 ? 5.374 2.134 -0.311 1.00 96.62 85 VAL A O 1
ATOM 673 N N . THR A 1 86 ? 4.465 0.638 -1.699 1.00 96.50 86 THR A N 1
ATOM 674 C CA . THR A 1 86 ? 5.431 0.830 -2.786 1.00 96.50 86 THR A CA 1
ATOM 675 C C . THR A 1 86 ? 4.737 0.644 -4.134 1.00 96.50 86 THR A C 1
ATOM 677 O O . THR A 1 86 ? 3.550 0.331 -4.179 1.00 96.50 86 THR A O 1
ATOM 680 N N . GLY A 1 87 ? 5.434 0.868 -5.241 1.00 95.00 87 GLY A N 1
ATOM 681 C CA . GLY A 1 87 ? 4.821 0.757 -6.554 1.00 95.00 87 GLY A CA 1
ATOM 682 C C . GLY A 1 87 ? 5.758 1.096 -7.698 1.00 95.00 87 GLY A C 1
ATOM 683 O O . GLY A 1 87 ? 6.907 1.489 -7.484 1.00 95.00 87 GLY A O 1
ATOM 684 N N . SER A 1 88 ? 5.237 0.951 -8.907 1.00 94.12 88 SER A N 1
ATOM 685 C CA . SER A 1 88 ? 5.892 1.321 -10.158 1.00 94.12 88 SER A CA 1
ATOM 686 C C . SER A 1 88 ? 4.867 1.859 -11.153 1.00 94.12 88 SER A C 1
ATOM 688 O O . SER A 1 88 ? 3.657 1.847 -10.913 1.00 94.12 88 SER A O 1
ATOM 690 N N . GLN A 1 89 ? 5.354 2.367 -12.280 1.00 91.56 89 GLN A N 1
ATOM 691 C CA . GLN A 1 89 ? 4.499 2.707 -13.403 1.00 91.56 89 GLN A CA 1
ATOM 692 C C . GLN A 1 89 ? 3.829 1.440 -13.987 1.00 91.56 89 GLN A C 1
ATOM 694 O O . GLN A 1 89 ? 4.444 0.375 -13.987 1.00 91.56 89 GLN A O 1
ATOM 699 N N . PRO A 1 90 ? 2.609 1.544 -14.549 1.00 91.44 90 PRO A N 1
ATOM 700 C CA . PRO A 1 90 ? 1.885 0.395 -15.114 1.00 91.44 90 PRO A CA 1
ATOM 701 C C . PRO A 1 90 ? 2.578 -0.238 -16.325 1.00 91.44 90 PRO A C 1
ATOM 703 O O . PRO A 1 90 ? 2.357 -1.405 -16.636 1.00 91.44 90 PRO A O 1
ATOM 706 N N . ASN A 1 91 ? 3.373 0.554 -17.045 1.00 91.88 91 ASN A N 1
ATOM 707 C CA . ASN A 1 91 ? 3.991 0.150 -18.298 1.00 91.88 91 ASN A CA 1
ATOM 708 C C . ASN A 1 91 ? 5.402 -0.403 -18.074 1.00 91.88 91 ASN A C 1
ATOM 710 O O . ASN A 1 91 ? 6.149 0.079 -17.222 1.00 91.88 91 ASN A O 1
ATOM 714 N N . VAL A 1 92 ? 5.789 -1.341 -18.936 1.00 93.19 92 VAL A N 1
ATOM 715 C CA . VAL A 1 92 ? 7.152 -1.885 -19.043 1.00 93.19 92 VAL A CA 1
ATOM 716 C C . VAL A 1 92 ? 8.185 -0.752 -19.039 1.00 93.19 92 VAL A C 1
ATOM 718 O O . VAL A 1 92 ? 7.992 0.287 -19.689 1.00 93.19 92 VAL A O 1
ATOM 721 N N . CYS A 1 93 ? 9.284 -0.926 -18.303 1.00 94.31 93 CYS A N 1
ATOM 722 C CA . CYS A 1 93 ? 10.370 0.050 -18.299 1.00 94.31 93 CYS A CA 1
ATOM 723 C C . CYS A 1 93 ? 10.916 0.285 -19.718 1.00 94.31 93 CYS A C 1
ATOM 725 O O . CYS A 1 93 ? 11.165 -0.650 -20.474 1.00 94.31 93 CYS A O 1
ATOM 727 N N . LYS A 1 94 ? 11.203 1.549 -20.065 1.00 94.81 94 LYS A N 1
ATOM 728 C CA . LYS A 1 94 ? 11.873 1.883 -21.339 1.00 94.81 94 LYS A CA 1
ATOM 729 C C . LYS A 1 94 ? 13.265 1.250 -21.442 1.00 94.81 94 LYS A C 1
ATOM 731 O O . LYS A 1 94 ? 13.707 0.899 -22.529 1.00 94.81 94 LYS A O 1
ATOM 736 N N . ASN A 1 95 ? 13.967 1.146 -20.311 1.00 94.31 95 ASN A N 1
ATOM 737 C CA . ASN A 1 95 ? 15.230 0.426 -20.225 1.00 94.31 95 ASN A CA 1
ATOM 738 C C . ASN A 1 95 ? 14.937 -1.067 -19.986 1.00 94.31 95 ASN A C 1
ATOM 740 O O . ASN A 1 95 ? 14.300 -1.373 -18.975 1.00 94.31 95 ASN A O 1
ATOM 744 N N . PRO A 1 96 ? 15.440 -1.986 -20.831 1.00 90.25 96 PRO A N 1
ATOM 745 C CA . PRO A 1 96 ? 15.168 -3.421 -20.712 1.00 90.25 96 PRO A CA 1
ATOM 746 C C . PRO A 1 96 ? 15.636 -4.045 -19.386 1.00 90.25 96 PRO A C 1
ATOM 748 O O . PRO A 1 96 ? 15.118 -5.080 -18.982 1.00 90.25 96 PRO A O 1
ATOM 751 N N . VAL A 1 97 ? 16.591 -3.429 -18.680 1.00 96.50 97 VAL A N 1
ATOM 752 C CA . VAL A 1 97 ? 17.061 -3.903 -17.362 1.00 96.50 97 VAL A CA 1
ATOM 753 C C . VAL A 1 97 ? 16.138 -3.443 -16.221 1.00 96.50 97 VAL A C 1
ATOM 755 O O . VAL A 1 97 ? 16.171 -4.004 -15.126 1.00 96.50 97 VAL A O 1
ATOM 758 N N . GLY A 1 98 ? 15.296 -2.433 -16.458 1.00 96.38 98 GLY A N 1
ATOM 759 C CA . GLY A 1 98 ? 14.505 -1.766 -15.422 1.00 96.38 98 GLY A CA 1
ATOM 760 C C . GLY A 1 98 ? 13.545 -2.700 -14.688 1.00 96.38 98 GLY A C 1
ATOM 761 O O . GLY A 1 98 ? 13.530 -2.709 -13.459 1.00 96.38 98 GLY A O 1
ATOM 762 N N . ASP A 1 99 ? 12.815 -3.545 -15.415 1.00 94.88 99 ASP A N 1
ATOM 763 C CA . ASP A 1 99 ? 11.836 -4.455 -14.805 1.00 94.88 99 ASP A CA 1
ATOM 764 C C . ASP A 1 99 ? 12.514 -5.521 -13.935 1.00 94.88 99 ASP A C 1
ATOM 766 O O . ASP A 1 99 ? 12.002 -5.896 -12.879 1.00 94.88 99 ASP A O 1
ATOM 770 N N . HIS A 1 100 ? 13.714 -5.963 -14.324 1.00 96.06 100 HIS A N 1
ATOM 771 C CA . HIS A 1 100 ? 14.496 -6.887 -13.509 1.00 96.06 100 HIS A CA 1
ATOM 772 C C . HIS A 1 100 ? 14.910 -6.246 -12.176 1.00 96.06 100 HIS A C 1
ATOM 774 O O . HIS A 1 100 ? 14.795 -6.869 -11.118 1.00 96.06 100 HIS A O 1
ATOM 780 N N . LEU A 1 101 ? 15.322 -4.975 -12.205 1.00 96.88 101 LEU A N 1
ATOM 781 C CA . LEU A 1 101 ? 15.644 -4.222 -10.992 1.00 96.88 101 LEU A CA 1
ATOM 782 C C . LEU A 1 101 ? 14.406 -3.985 -10.117 1.00 96.88 101 LEU A C 1
ATOM 784 O O . LEU A 1 101 ? 14.499 -4.103 -8.894 1.00 96.88 101 LEU A O 1
ATOM 788 N N . GLN A 1 102 ? 13.245 -3.705 -10.716 1.00 96.06 102 GLN A N 1
ATOM 789 C CA . GLN A 1 102 ? 11.982 -3.579 -9.980 1.00 96.06 102 GLN A CA 1
ATOM 790 C C . GLN A 1 102 ? 11.602 -4.889 -9.282 1.00 96.06 102 GLN A C 1
ATOM 792 O O . GLN A 1 102 ? 11.228 -4.869 -8.108 1.00 96.06 102 GLN A O 1
ATOM 797 N N . LEU A 1 103 ? 11.763 -6.028 -9.962 1.00 95.88 103 LEU A N 1
ATOM 798 C CA . LEU A 1 103 ? 11.517 -7.347 -9.381 1.00 95.88 103 LEU A CA 1
ATOM 799 C C . LEU A 1 103 ? 12.459 -7.632 -8.203 1.00 95.88 103 LEU A C 1
ATOM 801 O O . LEU A 1 103 ? 12.013 -8.081 -7.144 1.00 95.88 103 LEU A O 1
ATOM 805 N N . MET A 1 104 ? 13.750 -7.324 -8.353 1.00 97.38 104 MET A N 1
ATOM 806 C CA . MET A 1 104 ? 14.718 -7.451 -7.262 1.00 97.38 104 MET A CA 1
ATOM 807 C C . MET A 1 104 ? 14.364 -6.554 -6.071 1.00 97.38 104 MET A C 1
ATOM 809 O O . MET A 1 104 ? 14.420 -7.000 -4.923 1.00 97.38 104 MET A O 1
ATOM 813 N N . LEU A 1 105 ? 13.983 -5.299 -6.315 1.00 96.75 105 LEU A N 1
ATOM 814 C CA . LEU A 1 105 ? 13.577 -4.372 -5.259 1.00 96.75 105 LEU A CA 1
ATOM 815 C C . LEU A 1 105 ? 12.317 -4.863 -4.537 1.00 96.75 105 LEU A C 1
ATOM 817 O O . LEU A 1 105 ? 12.255 -4.809 -3.307 1.00 96.75 105 LEU A O 1
ATOM 821 N N . PHE A 1 106 ? 11.333 -5.368 -5.284 1.00 97.12 106 PHE A N 1
ATOM 822 C CA . PHE A 1 106 ? 10.114 -5.920 -4.706 1.00 97.12 106 PHE A CA 1
ATOM 823 C C . PHE A 1 106 ? 10.419 -7.123 -3.813 1.00 97.12 106 PHE A C 1
ATOM 825 O O . PHE A 1 106 ? 9.983 -7.141 -2.662 1.00 97.12 106 PHE A O 1
ATOM 832 N N . LYS A 1 107 ? 11.250 -8.064 -4.280 1.00 97.50 107 LYS A N 1
ATOM 833 C CA . LYS A 1 107 ? 11.708 -9.198 -3.467 1.00 97.50 107 LYS A CA 1
ATOM 834 C C . LYS A 1 107 ? 12.342 -8.737 -2.152 1.00 97.50 107 LYS A C 1
ATOM 836 O O . LYS A 1 107 ? 11.964 -9.239 -1.100 1.00 97.50 107 LYS A O 1
ATOM 841 N N . ASN A 1 108 ? 13.252 -7.761 -2.202 1.00 97.62 108 ASN A N 1
ATOM 842 C CA . ASN A 1 108 ? 13.892 -7.222 -0.997 1.00 97.62 108 ASN A CA 1
ATOM 843 C C . ASN A 1 108 ? 12.866 -6.671 0.005 1.00 97.62 108 ASN A C 1
ATOM 845 O O . ASN A 1 108 ? 12.971 -6.927 1.202 1.00 97.62 108 ASN A O 1
ATOM 849 N N . LYS A 1 109 ? 11.854 -5.939 -0.476 1.00 97.75 109 LYS A N 1
ATOM 850 C CA . LYS A 1 109 ? 10.796 -5.377 0.377 1.00 97.75 109 LYS A CA 1
ATOM 851 C C . LYS A 1 109 ? 9.887 -6.454 0.964 1.00 97.75 109 LYS A C 1
ATOM 853 O O . LYS A 1 109 ? 9.573 -6.383 2.145 1.00 97.75 109 LYS A O 1
ATOM 858 N N . VAL A 1 110 ? 9.500 -7.454 0.173 1.00 97.25 110 VAL A N 1
ATOM 859 C CA . VAL A 1 110 ? 8.698 -8.591 0.651 1.00 97.25 110 VAL A CA 1
ATOM 860 C C . VAL A 1 110 ? 9.459 -9.380 1.714 1.00 97.25 110 VAL A C 1
ATOM 862 O O . VAL A 1 110 ? 8.893 -9.693 2.759 1.00 97.25 110 VAL A O 1
ATOM 865 N N . ASP A 1 111 ? 10.744 -9.661 1.483 1.00 97.38 111 ASP A N 1
ATOM 866 C CA . ASP A 1 111 ? 11.585 -10.364 2.452 1.00 97.38 111 ASP A CA 1
ATOM 867 C C . ASP A 1 111 ? 11.736 -9.562 3.753 1.00 97.38 111 ASP A C 1
ATOM 869 O O . ASP A 1 111 ? 11.575 -10.127 4.834 1.00 97.38 111 ASP A O 1
ATOM 873 N N . TYR A 1 112 ? 11.950 -8.247 3.657 1.00 96.94 112 TYR A N 1
ATOM 874 C CA . TYR A 1 112 ? 11.981 -7.354 4.816 1.00 96.94 112 TYR A CA 1
ATOM 875 C C . TYR A 1 112 ? 10.653 -7.376 5.589 1.00 96.94 112 TYR A C 1
ATOM 877 O O . TYR A 1 112 ? 10.635 -7.651 6.787 1.00 96.94 112 TYR A O 1
ATOM 885 N N . CYS A 1 113 ? 9.527 -7.161 4.905 1.00 95.81 113 CYS A N 1
ATOM 886 C CA . CYS A 1 113 ? 8.200 -7.176 5.518 1.00 95.81 113 CYS A CA 1
ATOM 887 C C . CYS A 1 113 ? 7.897 -8.508 6.212 1.00 95.81 113 CYS A C 1
ATOM 889 O O . CYS A 1 113 ? 7.375 -8.507 7.322 1.00 95.81 113 CYS A O 1
ATOM 891 N N . ARG A 1 114 ? 8.291 -9.634 5.608 1.00 94.81 114 ARG A N 1
ATOM 892 C CA . ARG A 1 114 ? 8.131 -10.965 6.201 1.00 94.81 114 ARG A CA 1
ATOM 893 C C . ARG A 1 114 ? 8.920 -11.127 7.502 1.00 94.81 114 ARG A C 1
ATOM 895 O O . ARG A 1 114 ? 8.382 -11.678 8.454 1.00 94.81 114 ARG A O 1
ATOM 902 N N . ILE A 1 115 ? 10.173 -10.668 7.546 1.00 95.44 115 ILE A N 1
ATOM 903 C CA . ILE A 1 115 ? 11.031 -10.778 8.741 1.00 95.44 115 ILE A CA 1
ATOM 904 C C . ILE A 1 115 ? 10.516 -9.883 9.878 1.00 95.44 115 ILE A C 1
ATOM 906 O O . ILE A 1 115 ? 10.598 -10.268 11.041 1.00 95.44 115 ILE A O 1
ATOM 910 N N . HIS A 1 116 ? 9.964 -8.715 9.547 1.00 92.44 116 HIS A N 1
ATOM 911 C CA . HIS A 1 116 ? 9.511 -7.717 10.523 1.00 92.44 116 HIS A CA 1
ATOM 912 C C . HIS A 1 116 ? 8.001 -7.751 10.822 1.00 92.44 116 HIS A C 1
ATOM 914 O O . HIS A 1 116 ? 7.513 -6.925 11.587 1.00 92.44 116 HIS A O 1
ATOM 920 N N . GLY A 1 117 ? 7.246 -8.681 10.228 1.00 89.75 117 GLY A N 1
ATOM 921 C CA . GLY A 1 117 ? 5.797 -8.790 10.439 1.00 89.75 117 GLY A CA 1
ATOM 922 C C . GLY A 1 117 ? 4.989 -7.613 9.875 1.00 89.75 117 GLY A C 1
ATOM 923 O O . GLY A 1 117 ? 3.916 -7.299 10.384 1.00 89.75 117 GLY A O 1
ATOM 924 N N . HIS A 1 118 ? 5.494 -6.933 8.845 1.00 91.75 118 HIS A N 1
ATOM 925 C CA . HIS A 1 118 ? 4.797 -5.826 8.188 1.00 91.75 118 HIS A CA 1
ATOM 926 C C . HIS A 1 118 ? 3.967 -6.315 7.001 1.00 91.75 118 HIS A C 1
ATOM 928 O O . HIS A 1 118 ? 4.342 -7.259 6.304 1.00 91.75 118 HIS A O 1
ATOM 934 N N . VAL A 1 119 ? 2.871 -5.617 6.714 1.00 91.88 119 VAL A N 1
ATOM 935 C CA . VAL A 1 119 ? 2.083 -5.845 5.495 1.00 91.88 119 VAL A CA 1
ATOM 936 C C . VAL A 1 119 ? 2.667 -4.992 4.370 1.00 91.88 119 VAL A C 1
ATOM 938 O O . VAL A 1 119 ? 3.164 -3.896 4.619 1.00 91.88 119 VAL A O 1
ATOM 941 N N . ILE A 1 120 ? 2.614 -5.472 3.128 1.00 95.81 120 ILE A N 1
ATOM 942 C CA . ILE A 1 120 ? 3.067 -4.730 1.947 1.00 95.81 120 ILE A CA 1
ATOM 943 C C . ILE A 1 120 ? 1.927 -4.565 0.940 1.00 95.81 120 ILE A C 1
ATOM 945 O O . ILE A 1 120 ? 1.187 -5.508 0.671 1.00 95.81 120 ILE A O 1
ATOM 949 N N . PHE A 1 121 ? 1.812 -3.372 0.361 1.00 96.56 121 PHE A N 1
ATOM 950 C CA . PHE A 1 121 ? 0.928 -3.063 -0.759 1.00 96.56 121 PHE A CA 1
ATOM 951 C C . PHE A 1 121 ? 1.755 -2.528 -1.932 1.00 96.56 121 PHE A C 1
ATOM 953 O O . PHE A 1 121 ? 2.530 -1.581 -1.775 1.00 96.56 121 PHE A O 1
ATOM 960 N N . TYR A 1 122 ? 1.595 -3.144 -3.105 1.00 96.50 122 TYR A N 1
ATOM 961 C CA . TYR A 1 122 ? 2.274 -2.750 -4.338 1.00 96.50 122 TYR A CA 1
ATOM 962 C C . TYR A 1 122 ? 1.268 -2.142 -5.314 1.00 96.50 122 TYR A C 1
ATOM 964 O O . TYR A 1 122 ? 0.395 -2.845 -5.818 1.00 96.50 122 TYR A O 1
ATOM 972 N N . ASN A 1 123 ? 1.399 -0.849 -5.598 1.00 95.56 123 ASN A N 1
ATOM 973 C CA . ASN A 1 123 ? 0.564 -0.160 -6.572 1.00 95.56 123 ASN A CA 1
ATOM 974 C C . ASN A 1 123 ? 1.242 -0.106 -7.946 1.00 95.56 123 ASN A C 1
ATOM 976 O O . ASN A 1 123 ? 2.359 0.391 -8.069 1.00 95.56 123 ASN A O 1
ATOM 980 N N . ASN A 1 124 ? 0.540 -0.536 -8.987 1.00 93.38 124 ASN A N 1
ATOM 981 C CA . ASN A 1 124 ? 0.946 -0.355 -10.382 1.00 93.38 124 ASN A CA 1
ATOM 982 C C . ASN A 1 124 ? -0.099 0.426 -11.196 1.00 93.38 124 ASN A C 1
ATOM 984 O O . ASN A 1 124 ? -0.032 0.442 -12.421 1.00 93.38 124 ASN A O 1
ATOM 988 N N . VAL A 1 125 ? -1.072 1.064 -10.536 1.00 92.06 125 VAL A N 1
ATOM 989 C CA . VAL A 1 125 ? -2.173 1.782 -11.186 1.00 92.06 125 VAL A CA 1
ATOM 990 C C . VAL A 1 125 ? -2.048 3.286 -10.954 1.00 92.06 125 VAL A C 1
ATOM 992 O O . VAL A 1 125 ? -1.712 3.751 -9.862 1.00 92.06 125 VAL A O 1
ATOM 995 N N . LEU A 1 126 ? -2.354 4.069 -11.989 1.00 88.88 126 LEU A N 1
ATOM 996 C CA . LEU A 1 126 ? -2.475 5.518 -11.880 1.00 88.88 126 LEU A CA 1
ATOM 997 C C . LEU A 1 126 ? -3.853 5.881 -11.311 1.00 88.88 126 LEU A C 1
ATOM 999 O O . LEU A 1 126 ? -4.856 5.790 -12.012 1.00 88.88 126 LEU A O 1
ATOM 1003 N N . LEU A 1 127 ? -3.894 6.312 -10.049 1.00 86.56 127 LEU A N 1
ATOM 1004 C CA . LEU A 1 127 ? -5.145 6.679 -9.370 1.00 86.56 127 LEU A CA 1
ATOM 1005 C C . LEU A 1 127 ? -5.674 8.060 -9.788 1.00 86.56 127 LEU A C 1
ATOM 1007 O O . LEU A 1 127 ? -6.873 8.310 -9.733 1.00 86.56 127 LEU A O 1
ATOM 1011 N N . ASN A 1 128 ? -4.784 8.971 -10.195 1.00 82.38 128 ASN A N 1
ATOM 1012 C CA . ASN A 1 128 ? -5.145 10.318 -10.628 1.00 82.38 128 ASN A CA 1
ATOM 1013 C C . ASN A 1 128 ? -4.148 10.830 -11.674 1.00 82.38 128 ASN A C 1
ATOM 1015 O O . ASN A 1 128 ? -2.941 10.814 -11.441 1.00 82.38 128 ASN A O 1
ATOM 1019 N N . GLN A 1 129 ? -4.652 11.353 -12.794 1.00 78.31 129 GLN A N 1
ATOM 1020 C CA . GLN A 1 129 ? -3.839 11.937 -13.867 1.00 78.31 129 GLN A CA 1
ATOM 1021 C C . GLN A 1 129 ? -3.009 13.147 -13.423 1.00 78.31 129 GLN A C 1
ATOM 1023 O O . GLN A 1 129 ? -1.952 13.396 -13.988 1.00 78.31 129 GLN A O 1
ATOM 1028 N N . LYS A 1 130 ? -3.451 13.892 -12.403 1.00 74.19 130 LYS A N 1
ATOM 1029 C CA . LYS A 1 130 ? -2.692 15.032 -11.858 1.00 74.19 130 LYS A CA 1
ATOM 1030 C C . LYS A 1 130 ? -1.519 14.606 -10.968 1.00 74.19 130 LYS A C 1
ATOM 1032 O O . LYS A 1 130 ? -0.654 15.422 -10.681 1.00 74.19 130 LYS A O 1
ATOM 1037 N N . GLY A 1 131 ? -1.510 13.352 -10.512 1.00 66.94 131 GLY A N 1
ATOM 1038 C CA . GLY A 1 131 ? -0.497 12.786 -9.618 1.00 66.94 131 GLY A CA 1
ATOM 1039 C C . GLY A 1 131 ? 0.540 11.927 -10.338 1.00 66.94 131 GLY A C 1
ATOM 1040 O O . GLY A 1 131 ? 1.081 11.005 -9.732 1.00 66.94 131 GLY A O 1
ATOM 1041 N N . THR A 1 132 ? 0.779 12.155 -11.631 1.00 67.75 132 THR A N 1
ATOM 1042 C CA . THR A 1 132 ? 1.818 11.428 -12.369 1.00 67.75 132 THR A CA 1
ATOM 1043 C C . THR A 1 132 ? 3.191 11.768 -11.797 1.00 67.75 132 THR A C 1
ATOM 1045 O O . THR A 1 132 ? 3.555 12.941 -11.735 1.00 67.75 132 THR A O 1
ATOM 1048 N N . GLY A 1 133 ? 3.944 10.744 -11.387 1.00 65.19 133 GLY A N 1
ATOM 1049 C CA . GLY A 1 133 ? 5.363 10.894 -11.070 1.00 65.19 133 GLY A CA 1
ATOM 1050 C C . GLY A 1 133 ? 6.134 11.391 -12.294 1.00 65.19 133 GLY A C 1
ATOM 1051 O O . GLY A 1 133 ? 5.802 11.011 -13.419 1.00 65.19 133 GLY A O 1
ATOM 1052 N N . SER A 1 134 ? 7.101 12.276 -12.055 1.00 47.28 134 SER A N 1
ATOM 1053 C CA . SER A 1 134 ? 7.954 12.906 -13.070 1.00 47.28 134 SER A CA 1
ATOM 1054 C C . SER A 1 134 ? 8.813 11.911 -13.845 1.00 47.28 134 SER A C 1
ATOM 1056 O O . SER A 1 134 ? 9.310 10.949 -13.216 1.00 47.28 134 SER A O 1
#

Foldseek 3Di:
DVVVVVVVVVVVVDPPPPPVVVPPPPVPPPAFDQPQAAPDDAPVNDPPDDPDPDDDDDPPVVVSVVVRCVRRVSVVPDDDAAEAEEEDELDDDPDVCVVVVVVVVVVVVVVVCVVVVYHYDYDHDDPDPVPDDD

pLDDT: mean 80.07, std 17.29, range [38.12, 97.75]